Protein AF-A0A2U3QJI5-F1 (afdb_monomer_lite)

Organism: NCBI:txid2016548

Secondary structure (DSSP, 8-state):
----PPPHHHHHHHHHHHHHHHHHTTTSTHHHHHHHHHHHHHHHHHGGGSS-HHHHHHHHHGGG-SSHHHHHHHHHHHHHHTT--HHHHHHHHH--

Foldseek 3Di:
DPPPAQDPVQLVVQLVVLVVVLVVCVVHLLVLLSVLLNLLLCCLHVPCVRDHPVVVVQLCCLCVDPDSSSVSSNQSNVCNVVVHGNVRSVVSSVVD

pLDDT: mean 92.22, std 11.32, range [33.47, 98.38]

Sequence (96 aa):
MTEKSMTEHDFQRNLAAAETLGCIAQNSGQYNFWVGYMRGLRRFHYGEKFGTEEDHSHLIAAYDSTYQAEKMLGIGYRAGLAGQNIHQANFSALQT

Structure (mmCIF, N/CA/C/O backbone):
data_A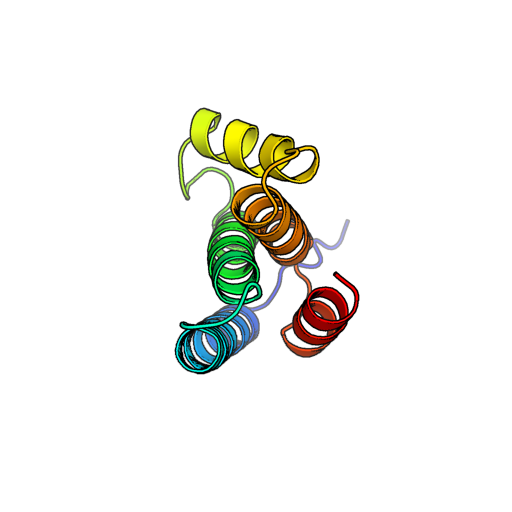F-A0A2U3QJI5-F1
#
_entry.id   AF-A0A2U3QJI5-F1
#
loop_
_atom_site.group_PDB
_atom_site.id
_atom_site.type_symbol
_atom_site.label_atom_id
_atom_site.label_alt_id
_atom_site.label_comp_id
_atom_site.label_asym_id
_atom_site.label_entity_id
_atom_site.label_seq_id
_atom_site.pdbx_PDB_ins_code
_atom_site.Cartn_x
_atom_site.Cartn_y
_atom_site.Cartn_z
_atom_site.occupancy
_atom_site.B_iso_or_equiv
_atom_site.auth_seq_id
_atom_site.auth_comp_id
_atom_site.auth_asym_id
_atom_site.auth_atom_id
_atom_site.pdbx_PDB_model_num
ATOM 1 N N . MET A 1 1 ? -23.455 -9.077 10.533 1.00 33.47 1 MET A N 1
ATOM 2 C CA . MET A 1 1 ? -22.171 -9.285 9.833 1.00 33.47 1 MET A CA 1
ATOM 3 C C . MET A 1 1 ? -21.148 -8.449 10.567 1.00 33.47 1 MET A C 1
ATOM 5 O O . MET A 1 1 ? -21.295 -7.239 10.597 1.00 33.47 1 MET A O 1
ATOM 9 N N . THR A 1 2 ? -20.221 -9.076 11.281 1.00 40.25 2 THR A N 1
ATOM 10 C CA . THR A 1 2 ? -19.203 -8.362 12.056 1.00 40.25 2 THR A CA 1
ATOM 11 C C . THR A 1 2 ? -18.184 -7.818 11.061 1.00 40.25 2 THR A C 1
ATOM 13 O O . THR A 1 2 ? -17.382 -8.585 10.531 1.00 40.25 2 THR A O 1
ATOM 16 N N . GLU A 1 3 ? -18.275 -6.529 10.726 1.00 48.50 3 GLU A N 1
ATOM 17 C CA . GLU A 1 3 ? -17.237 -5.835 9.963 1.00 48.50 3 GLU A CA 1
ATOM 18 C C . GLU A 1 3 ? -15.909 -6.059 10.677 1.00 48.50 3 GLU A C 1
ATOM 20 O O . GLU A 1 3 ? -15.716 -5.648 11.823 1.00 48.50 3 GLU A O 1
ATOM 25 N N . LYS A 1 4 ? -14.989 -6.756 10.014 1.00 58.50 4 LYS A N 1
ATOM 26 C CA . LYS A 1 4 ? -13.617 -6.920 10.484 1.00 58.50 4 LYS A CA 1
ATOM 27 C C . LYS A 1 4 ? -12.876 -5.609 10.202 1.00 58.50 4 LYS A C 1
ATOM 29 O O . LYS A 1 4 ? -11.997 -5.553 9.351 1.00 58.50 4 LYS A O 1
ATOM 34 N N . SER A 1 5 ? -13.307 -4.532 10.851 1.00 71.31 5 SER A N 1
ATOM 35 C CA . SER A 1 5 ? -12.663 -3.231 10.729 1.00 71.31 5 SER A CA 1
ATOM 36 C C . SER A 1 5 ? -11.355 -3.260 11.518 1.00 71.31 5 SER A C 1
ATOM 38 O O . SER A 1 5 ? -11.311 -3.731 12.658 1.00 71.31 5 SER A O 1
ATOM 40 N N . MET A 1 6 ? -10.267 -2.831 10.883 1.00 85.50 6 MET A N 1
ATOM 41 C CA . MET A 1 6 ? -8.964 -2.697 11.531 1.00 85.50 6 MET A CA 1
ATOM 42 C C . MET A 1 6 ? -9.061 -1.610 12.602 1.00 85.50 6 MET A C 1
ATOM 44 O O . MET A 1 6 ? -9.600 -0.536 12.337 1.00 85.50 6 MET A O 1
ATOM 48 N N . THR A 1 7 ? -8.553 -1.876 13.808 1.00 94.25 7 THR A N 1
ATOM 49 C CA . THR A 1 7 ? -8.575 -0.869 14.877 1.00 94.25 7 THR A CA 1
ATOM 50 C C . THR A 1 7 ? -7.742 0.352 14.481 1.00 94.25 7 THR A C 1
ATOM 52 O O . THR A 1 7 ? -6.793 0.229 13.706 1.00 94.25 7 THR A O 1
ATOM 55 N N . GLU A 1 8 ? -8.048 1.522 15.047 1.00 95.00 8 GLU A N 1
ATOM 56 C CA . GLU A 1 8 ? -7.239 2.737 14.846 1.00 95.00 8 GLU A CA 1
ATOM 57 C C . GLU A 1 8 ? -5.760 2.481 15.161 1.00 95.00 8 GLU A C 1
ATOM 59 O O . GLU A 1 8 ? -4.870 2.842 14.398 1.00 95.00 8 GLU A O 1
ATOM 64 N N . HIS A 1 9 ? -5.488 1.776 16.260 1.00 95.75 9 HIS A N 1
ATOM 65 C CA . HIS A 1 9 ? -4.129 1.434 16.660 1.00 95.75 9 HIS A CA 1
ATOM 66 C C . HIS A 1 9 ? -3.426 0.535 15.628 1.00 95.75 9 HIS A C 1
ATOM 68 O O . HIS A 1 9 ? -2.261 0.763 15.297 1.00 95.75 9 HIS A O 1
ATOM 74 N N . ASP A 1 10 ? -4.120 -0.472 15.089 1.00 95.00 10 ASP A N 1
ATOM 75 C CA . ASP A 1 10 ? -3.566 -1.331 14.040 1.00 95.00 10 ASP A CA 1
ATOM 76 C C . ASP A 1 10 ? -3.318 -0.555 12.743 1.00 95.00 10 ASP A C 1
ATOM 78 O O . ASP A 1 10 ? -2.274 -0.752 12.118 1.00 95.00 10 ASP A O 1
ATOM 82 N N . PHE A 1 11 ? -4.237 0.339 12.369 1.00 96.31 11 PHE A N 1
ATOM 83 C CA . PHE A 1 11 ? -4.096 1.226 11.218 1.00 96.31 11 PHE A CA 1
ATOM 84 C C . PHE A 1 11 ? -2.844 2.100 11.347 1.00 96.31 11 PHE A C 1
ATOM 86 O O . PHE A 1 11 ? -1.971 2.037 10.480 1.00 96.31 11 PHE A 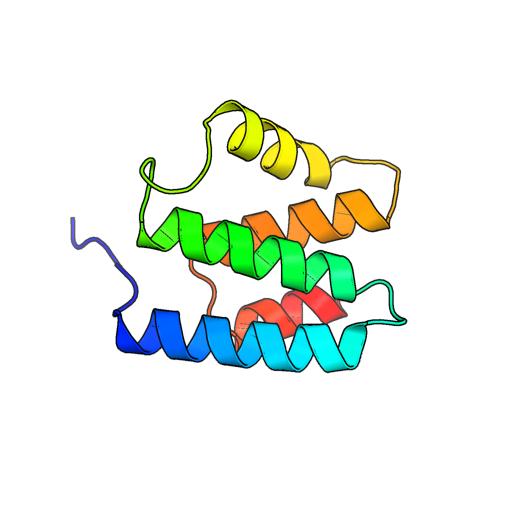O 1
ATOM 93 N N . GLN A 1 12 ? -2.705 2.832 12.456 1.00 97.88 12 GLN A N 1
ATOM 94 C CA . GLN A 1 12 ? -1.557 3.710 12.708 1.00 97.88 12 GLN A CA 1
ATOM 95 C C . GLN A 1 12 ? -0.238 2.931 12.723 1.00 97.88 12 GLN A C 1
ATOM 97 O O . GLN A 1 12 ? 0.733 3.334 12.082 1.00 97.88 12 GLN A O 1
ATOM 102 N N . ARG A 1 13 ? -0.206 1.767 13.387 1.00 97.69 13 ARG A N 1
ATOM 103 C CA . ARG A 1 13 ? 0.981 0.900 13.407 1.00 97.69 13 ARG A CA 1
ATOM 104 C C . ARG A 1 13 ? 1.369 0.438 12.001 1.00 97.69 13 ARG A C 1
ATOM 106 O O . ARG A 1 13 ? 2.543 0.486 11.642 1.00 97.69 13 ARG A O 1
ATOM 113 N N . ASN A 1 14 ? 0.401 -0.037 11.218 1.00 97.75 14 ASN A N 1
ATOM 114 C CA . ASN A 1 14 ? 0.641 -0.519 9.858 1.00 97.75 14 ASN A CA 1
ATOM 115 C C . ASN A 1 14 ? 1.090 0.617 8.928 1.00 97.75 14 ASN A C 1
ATOM 117 O O . ASN A 1 14 ? 1.967 0.398 8.093 1.00 97.75 14 ASN A O 1
ATOM 121 N N . LEU A 1 15 ? 0.526 1.817 9.087 1.00 98.00 15 LEU A N 1
ATOM 122 C CA . LEU A 1 15 ? 0.897 2.995 8.309 1.00 98.00 15 LEU A CA 1
ATOM 123 C C . LEU A 1 15 ? 2.334 3.439 8.622 1.00 98.00 15 LEU A C 1
ATOM 125 O O . LEU A 1 15 ? 3.144 3.536 7.705 1.00 98.00 15 LEU A O 1
ATOM 129 N N . ALA A 1 16 ? 2.682 3.607 9.901 1.00 98.12 16 ALA A N 1
ATOM 130 C CA . ALA A 1 16 ? 4.025 4.021 10.320 1.00 98.12 16 ALA A CA 1
ATOM 131 C C . ALA A 1 16 ? 5.116 3.020 9.893 1.00 98.12 16 ALA A C 1
ATOM 133 O O . ALA A 1 16 ? 6.211 3.396 9.462 1.00 98.12 16 ALA A O 1
ATOM 134 N N . ALA A 1 17 ? 4.817 1.721 9.973 1.00 97.69 17 ALA A N 1
ATOM 135 C CA . ALA A 1 17 ? 5.739 0.692 9.510 1.00 97.69 17 ALA A CA 1
ATOM 136 C C . ALA A 1 17 ? 5.918 0.721 7.981 1.00 97.69 17 ALA A C 1
ATOM 138 O O . ALA A 1 17 ? 7.044 0.593 7.499 1.00 97.69 17 ALA A O 1
ATOM 139 N N . ALA A 1 18 ? 4.843 0.942 7.217 1.00 97.62 18 ALA A N 1
ATOM 140 C CA . ALA A 1 18 ? 4.921 1.081 5.764 1.00 97.62 18 ALA A CA 1
ATOM 141 C C . ALA A 1 18 ? 5.686 2.338 5.329 1.00 97.62 18 ALA A C 1
ATOM 143 O O . ALA A 1 18 ? 6.441 2.274 4.363 1.00 97.62 18 ALA A O 1
ATOM 144 N N . GLU A 1 19 ? 5.556 3.451 6.055 1.00 97.69 19 GLU A N 1
ATOM 145 C CA . GLU A 1 19 ? 6.372 4.652 5.831 1.00 97.69 19 GLU A CA 1
ATOM 146 C C . GLU A 1 19 ? 7.861 4.345 6.026 1.00 97.69 19 GLU A C 1
ATOM 148 O O . GLU A 1 19 ? 8.683 4.662 5.166 1.00 97.69 19 GLU A O 1
ATOM 153 N N . THR A 1 20 ? 8.207 3.642 7.109 1.00 97.25 20 THR A N 1
ATOM 154 C CA . THR A 1 20 ? 9.592 3.233 7.392 1.00 97.25 20 THR A CA 1
ATOM 155 C C . THR A 1 20 ? 10.149 2.317 6.299 1.00 97.25 20 THR A C 1
ATOM 157 O O . THR A 1 20 ? 11.247 2.553 5.791 1.00 97.25 20 THR A O 1
ATOM 160 N N . LEU A 1 21 ? 9.393 1.293 5.893 1.00 96.06 21 LEU A N 1
ATOM 161 C CA . LEU A 1 21 ? 9.804 0.368 4.832 1.00 96.06 21 LEU A CA 1
ATOM 162 C C . LEU A 1 21 ? 9.891 1.062 3.469 1.00 96.06 21 LEU A C 1
ATOM 164 O O . LEU A 1 21 ? 10.830 0.809 2.718 1.00 96.06 21 LEU A O 1
ATOM 168 N N . GLY A 1 22 ? 8.977 1.988 3.176 1.00 95.94 22 GLY A N 1
ATOM 169 C CA . GLY A 1 22 ? 9.029 2.834 1.987 1.00 95.94 22 GLY A CA 1
ATOM 170 C C . GLY A 1 22 ? 10.299 3.684 1.938 1.00 95.94 22 GLY A C 1
ATOM 171 O O . GLY A 1 22 ? 10.955 3.732 0.900 1.00 95.94 22 GLY A O 1
ATOM 172 N N . CYS A 1 23 ? 10.700 4.291 3.060 1.00 95.06 23 CYS A N 1
ATOM 173 C CA . CYS A 1 23 ? 11.961 5.032 3.168 1.00 95.06 23 CYS A CA 1
ATOM 174 C C . CYS A 1 23 ? 13.185 4.149 2.886 1.00 95.06 23 CYS A C 1
ATOM 176 O O . CYS A 1 23 ? 14.075 4.557 2.143 1.00 95.06 23 CYS A O 1
ATOM 178 N N . ILE A 1 24 ? 13.215 2.926 3.421 1.00 93.94 24 ILE A N 1
ATOM 179 C CA . ILE A 1 24 ? 14.299 1.962 3.162 1.00 93.94 24 ILE A CA 1
ATOM 180 C C . ILE A 1 24 ? 14.307 1.530 1.685 1.00 93.94 24 ILE A C 1
ATOM 182 O O . ILE A 1 24 ? 15.367 1.352 1.086 1.00 93.94 24 ILE A O 1
ATOM 186 N N . ALA A 1 25 ? 13.128 1.397 1.078 1.00 91.56 25 ALA A N 1
ATOM 187 C CA . ALA A 1 25 ? 12.946 0.914 -0.283 1.00 91.56 25 ALA A CA 1
ATOM 188 C C . ALA A 1 25 ? 13.108 1.985 -1.378 1.00 91.56 25 ALA A C 1
ATOM 190 O O . ALA A 1 25 ? 12.957 1.626 -2.545 1.00 91.56 25 ALA A O 1
ATOM 191 N N . GLN A 1 26 ? 13.413 3.253 -1.056 1.00 85.06 26 GLN A N 1
ATOM 192 C CA . GLN A 1 26 ? 13.386 4.404 -1.987 1.00 85.06 26 GLN A CA 1
ATOM 193 C C . GLN A 1 26 ? 14.107 4.188 -3.329 1.00 85.06 26 GLN A C 1
ATOM 195 O O . GLN A 1 26 ? 13.650 4.690 -4.350 1.00 85.06 26 GLN A O 1
ATOM 200 N N . ASN A 1 27 ? 15.197 3.417 -3.347 1.00 81.50 27 ASN A N 1
ATOM 201 C CA . ASN A 1 27 ? 15.977 3.135 -4.561 1.00 81.50 27 ASN A CA 1
ATOM 202 C C . ASN A 1 27 ? 15.688 1.750 -5.168 1.00 81.50 27 ASN A C 1
ATOM 204 O O . ASN A 1 27 ? 16.471 1.235 -5.963 1.00 81.50 27 ASN A O 1
ATOM 208 N N . SER A 1 28 ? 14.581 1.122 -4.774 1.00 83.94 28 SER A N 1
ATOM 209 C CA . SER A 1 28 ? 14.162 -0.201 -5.233 1.00 83.94 28 SER A CA 1
ATOM 210 C C . SER A 1 28 ? 12.764 -0.158 -5.851 1.00 83.94 28 SER A C 1
ATOM 212 O O . SER A 1 28 ? 11.952 0.717 -5.545 1.00 83.94 28 SER A O 1
ATOM 214 N N . GLY A 1 29 ? 12.438 -1.166 -6.665 1.00 77.06 29 GLY A N 1
ATOM 215 C CA . GLY A 1 29 ? 11.096 -1.322 -7.241 1.00 77.06 29 GLY A CA 1
ATOM 216 C C . GLY A 1 29 ? 9.973 -1.467 -6.201 1.00 77.06 29 GLY A C 1
ATOM 217 O O . GLY A 1 29 ? 8.807 -1.267 -6.535 1.00 77.06 29 GLY A O 1
ATOM 218 N N . GLN A 1 30 ? 10.311 -1.749 -4.937 1.00 90.94 30 GLN A N 1
ATOM 219 C CA . GLN A 1 30 ? 9.353 -1.899 -3.840 1.00 90.94 30 GLN A CA 1
ATOM 220 C C . GLN A 1 30 ? 8.869 -0.564 -3.262 1.00 90.94 30 GLN A C 1
ATOM 222 O O . GLN A 1 30 ? 7.857 -0.549 -2.565 1.00 90.94 30 GLN A O 1
ATOM 227 N N . TYR A 1 31 ? 9.525 0.565 -3.562 1.00 95.69 31 TYR A N 1
ATOM 228 C CA . TYR A 1 31 ? 9.048 1.878 -3.110 1.00 95.69 31 TYR A CA 1
ATOM 229 C C . TYR A 1 31 ? 7.586 2.113 -3.515 1.00 95.69 31 TYR A C 1
ATOM 231 O O . TYR A 1 31 ? 6.743 2.449 -2.682 1.00 95.69 31 TYR A O 1
ATOM 239 N N . ASN A 1 32 ? 7.263 1.839 -4.782 1.00 96.88 32 ASN A N 1
ATOM 240 C CA . ASN A 1 32 ? 5.914 2.029 -5.313 1.00 96.88 32 ASN A CA 1
ATOM 241 C C . ASN A 1 32 ? 4.891 1.090 -4.667 1.00 96.88 32 ASN A C 1
ATOM 243 O O . ASN A 1 32 ? 3.751 1.499 -4.453 1.00 96.88 32 ASN A O 1
ATOM 247 N N . PHE A 1 33 ? 5.298 -0.124 -4.281 1.00 97.50 33 PHE A N 1
ATOM 248 C CA . PHE A 1 33 ? 4.440 -1.016 -3.502 1.00 97.50 33 PHE A CA 1
ATOM 249 C C . PHE A 1 33 ? 4.033 -0.366 -2.180 1.00 97.50 33 PHE A C 1
ATOM 251 O O . PHE A 1 33 ? 2.846 -0.306 -1.868 1.00 97.50 33 PHE A O 1
ATOM 258 N N . TRP A 1 34 ? 4.986 0.176 -1.418 1.00 97.88 34 TRP A N 1
ATOM 259 C CA . TRP A 1 34 ? 4.681 0.791 -0.125 1.00 97.88 34 TRP A CA 1
ATOM 260 C C . TRP A 1 34 ? 3.825 2.050 -0.268 1.00 97.88 34 TRP A C 1
ATOM 262 O O . TRP A 1 34 ? 2.884 2.236 0.504 1.00 97.88 34 TRP A O 1
ATOM 272 N N . VAL A 1 35 ? 4.063 2.862 -1.304 1.00 97.62 35 VAL A N 1
ATOM 273 C CA . VAL A 1 35 ? 3.185 3.993 -1.655 1.00 97.62 35 VAL A CA 1
ATOM 274 C C . VAL A 1 35 ? 1.755 3.516 -1.916 1.00 97.62 35 VAL A C 1
ATOM 276 O O . VAL A 1 35 ? 0.802 4.076 -1.367 1.00 97.62 35 VAL A O 1
ATOM 279 N N . GLY A 1 36 ? 1.598 2.455 -2.708 1.00 97.62 36 GLY A N 1
ATOM 280 C CA . GLY A 1 36 ? 0.304 1.848 -3.005 1.00 97.62 36 GLY A CA 1
ATOM 281 C C . GLY A 1 36 ? -0.382 1.345 -1.743 1.00 97.62 36 GLY A C 1
ATOM 282 O O . GLY A 1 36 ? -1.518 1.726 -1.464 1.00 97.62 36 GLY A O 1
ATOM 283 N N . TYR A 1 37 ? 0.332 0.556 -0.940 1.00 98.38 37 TYR A N 1
ATOM 284 C CA . TYR A 1 37 ? -0.162 -0.023 0.306 1.00 98.38 37 TYR A CA 1
ATOM 285 C C . TYR A 1 37 ? -0.682 1.037 1.269 1.00 98.38 37 TYR A C 1
ATOM 287 O O . TYR A 1 37 ? -1.800 0.909 1.762 1.00 98.38 37 TYR A O 1
ATOM 295 N N . MET A 1 38 ? 0.054 2.132 1.471 1.00 98.31 38 MET A N 1
ATOM 296 C CA . MET A 1 38 ? -0.408 3.231 2.321 1.00 98.31 38 MET A CA 1
ATOM 297 C C . MET A 1 38 ? -1.693 3.883 1.790 1.00 98.31 38 MET A C 1
ATOM 299 O O . MET A 1 38 ? -2.602 4.165 2.573 1.00 98.31 38 MET A O 1
ATOM 303 N N . ARG A 1 39 ? -1.813 4.103 0.470 1.00 97.94 39 ARG A N 1
ATOM 304 C CA . ARG A 1 39 ? -3.050 4.639 -0.139 1.00 97.94 39 ARG A CA 1
ATOM 305 C C . ARG A 1 39 ? -4.222 3.667 0.022 1.00 97.94 39 ARG A C 1
ATOM 307 O O . ARG A 1 39 ? -5.322 4.103 0.358 1.00 97.94 39 ARG A O 1
ATOM 314 N N . GLY A 1 40 ? -3.988 2.371 -0.178 1.00 97.69 40 GLY A N 1
ATOM 315 C CA . GLY A 1 40 ? -4.995 1.322 -0.018 1.00 97.69 40 GLY A CA 1
ATOM 316 C C . GLY A 1 40 ? -5.472 1.201 1.425 1.00 97.69 40 GLY A C 1
ATOM 317 O O . GLY A 1 40 ? -6.671 1.169 1.676 1.00 97.69 40 GLY A O 1
ATOM 318 N N . LEU A 1 41 ? -4.540 1.229 2.378 1.00 97.69 41 LEU A N 1
ATOM 319 C CA . LEU A 1 41 ? -4.828 1.138 3.805 1.00 97.69 41 LEU A CA 1
ATOM 320 C C . LEU A 1 41 ? -5.650 2.341 4.297 1.00 97.69 41 LEU A C 1
ATOM 322 O O . LEU A 1 41 ? -6.603 2.176 5.055 1.00 97.69 41 LEU A O 1
ATOM 326 N N . ARG A 1 42 ? -5.331 3.553 3.819 1.00 97.25 42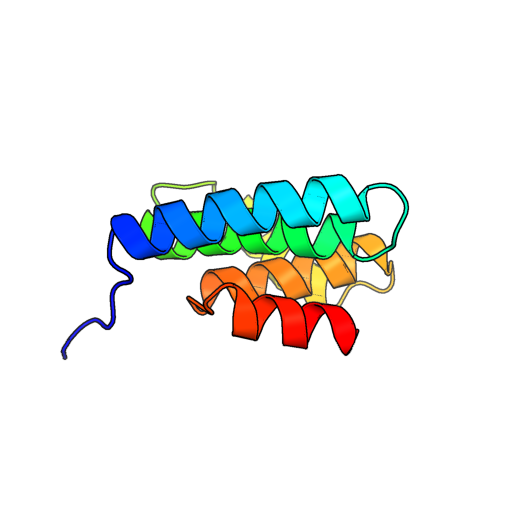 ARG A N 1
ATOM 327 C CA . ARG A 1 42 ? -6.126 4.763 4.096 1.00 97.25 42 ARG A CA 1
ATOM 328 C C . ARG A 1 42 ? -7.533 4.668 3.504 1.00 97.25 42 ARG A C 1
ATOM 330 O O . ARG A 1 42 ? -8.485 5.040 4.183 1.00 97.25 42 ARG A O 1
ATOM 337 N N . ARG A 1 43 ? -7.684 4.135 2.284 1.00 96.69 43 ARG A N 1
ATOM 338 C CA . ARG A 1 43 ? -9.004 3.893 1.672 1.00 96.69 43 ARG A CA 1
ATOM 339 C C . ARG A 1 43 ? -9.797 2.825 2.431 1.00 96.69 43 ARG A C 1
ATOM 341 O O . ARG A 1 43 ? -10.986 3.014 2.635 1.00 96.69 43 ARG A O 1
ATOM 348 N N . PHE A 1 44 ? -9.157 1.747 2.883 1.00 95.56 44 PHE A N 1
ATOM 349 C CA . PHE A 1 44 ? -9.797 0.723 3.714 1.00 95.56 44 PHE A CA 1
ATOM 350 C C . PHE A 1 44 ? -10.324 1.311 5.030 1.00 95.56 44 PHE A C 1
ATOM 352 O O . PHE A 1 44 ? -11.447 1.025 5.427 1.00 95.56 44 PHE A O 1
ATOM 359 N N . HIS A 1 45 ? -9.528 2.156 5.690 1.00 95.12 45 HIS A N 1
ATOM 360 C CA . HIS A 1 45 ? -9.866 2.690 7.006 1.00 95.12 45 HIS A CA 1
ATOM 361 C C . HIS A 1 45 ? -10.872 3.859 6.958 1.00 95.12 45 HIS A C 1
ATOM 363 O O . HIS A 1 45 ? -11.824 3.885 7.733 1.00 95.12 45 HIS A O 1
ATOM 369 N N . TYR A 1 46 ? -10.700 4.819 6.043 1.00 93.88 46 TYR A N 1
ATOM 370 C CA . TYR A 1 46 ? -11.583 5.992 5.936 1.00 93.88 46 TYR A CA 1
ATOM 371 C C . TYR A 1 46 ? -12.737 5.820 4.936 1.00 93.88 46 TYR A C 1
ATOM 373 O O . TYR A 1 46 ? -13.630 6.673 4.878 1.00 93.88 46 TYR A O 1
ATOM 381 N N . GLY A 1 47 ? -12.730 4.745 4.146 1.00 92.19 47 GLY A N 1
ATOM 382 C CA . GLY A 1 47 ? -13.700 4.512 3.080 1.00 92.19 47 GLY A CA 1
ATOM 383 C C . GLY A 1 47 ? -13.643 5.593 1.999 1.00 92.19 47 GLY A C 1
ATOM 384 O O . GLY A 1 47 ? -12.598 6.187 1.727 1.00 92.19 47 GLY A O 1
ATOM 385 N N . GLU A 1 48 ? -14.800 5.896 1.415 1.00 92.19 48 GLU A N 1
ATOM 386 C CA . GLU A 1 48 ? -14.965 6.886 0.339 1.00 92.19 48 GLU A CA 1
ATOM 387 C C . GLU A 1 48 ? -14.543 8.314 0.717 1.00 92.19 48 GLU A C 1
ATOM 389 O O . GLU A 1 48 ? -14.349 9.151 -0.159 1.00 92.19 48 GLU A O 1
ATOM 394 N N . LYS A 1 49 ? -14.336 8.602 2.010 1.00 92.38 49 LYS A N 1
ATOM 395 C CA . LYS A 1 49 ? -13.829 9.903 2.472 1.00 92.38 49 LYS A CA 1
ATOM 396 C C . LYS A 1 49 ? -12.366 10.148 2.091 1.00 92.38 49 LYS A C 1
ATOM 398 O O . LYS A 1 49 ? -11.914 11.289 2.165 1.00 92.38 49 LYS A O 1
ATOM 403 N N . PHE A 1 50 ? -11.611 9.104 1.738 1.00 92.19 50 PHE A N 1
ATOM 404 C CA . PHE A 1 50 ? -10.210 9.222 1.341 1.00 92.19 50 PHE A CA 1
ATOM 405 C C . PHE A 1 50 ? -10.025 9.018 -0.166 1.00 92.19 50 PHE A C 1
ATOM 407 O O . PHE A 1 50 ? -10.248 7.921 -0.684 1.00 92.19 50 PHE A O 1
ATOM 414 N N . GLY A 1 51 ? -9.530 10.059 -0.842 1.00 92.81 51 GLY A N 1
ATOM 415 C CA . GLY A 1 51 ? -9.316 10.069 -2.293 1.00 92.81 51 GLY A CA 1
ATOM 416 C C . GLY A 1 51 ? -10.620 10.143 -3.090 1.00 92.81 51 GLY A C 1
ATOM 417 O O . GLY A 1 51 ? -11.709 10.030 -2.530 1.00 92.81 51 GLY A O 1
ATOM 418 N N . THR A 1 52 ? -10.508 10.340 -4.402 1.00 96.25 52 THR A N 1
ATOM 419 C CA . THR A 1 52 ? -11.671 10.318 -5.300 1.00 96.25 52 THR A CA 1
ATOM 420 C C . THR A 1 52 ? -11.923 8.913 -5.849 1.00 96.25 52 THR A C 1
ATOM 422 O O . THR A 1 52 ? -11.086 8.013 -5.718 1.00 96.25 52 THR A O 1
ATOM 425 N N . GLU A 1 53 ? -13.087 8.704 -6.458 1.00 96.31 53 GLU A N 1
ATOM 426 C CA . GLU A 1 53 ? -13.409 7.424 -7.095 1.00 96.31 53 GLU A CA 1
ATOM 427 C C . GLU A 1 53 ? -12.570 7.184 -8.359 1.00 96.31 53 GLU A C 1
ATOM 429 O O . GLU A 1 53 ? -12.197 6.052 -8.673 1.00 96.31 53 GLU A O 1
ATOM 434 N N . GLU A 1 54 ? -12.189 8.258 -9.050 1.00 96.56 54 GLU A N 1
ATOM 435 C CA . GLU A 1 54 ? -11.272 8.214 -10.187 1.00 96.56 54 GLU A CA 1
ATOM 436 C C . GLU A 1 54 ? -9.875 7.762 -9.744 1.00 96.56 54 GLU A C 1
ATOM 438 O O . GLU A 1 54 ? -9.282 6.888 -10.378 1.00 96.56 54 GLU A O 1
ATOM 443 N N . ASP A 1 55 ? -9.377 8.292 -8.621 1.00 94.88 55 ASP A N 1
ATOM 444 C CA . ASP A 1 55 ? -8.116 7.860 -8.010 1.00 94.88 55 ASP A CA 1
ATOM 445 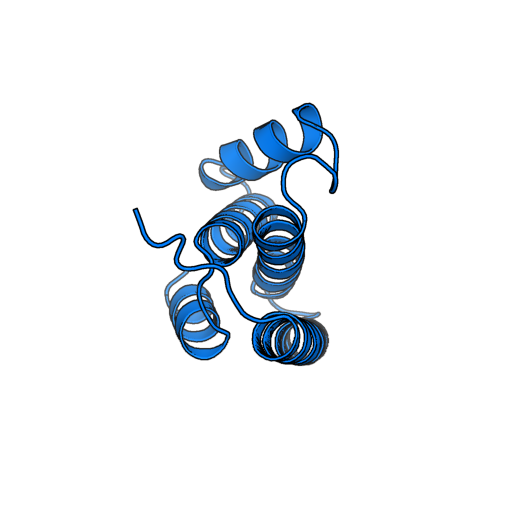C C . ASP A 1 55 ? -8.157 6.376 -7.628 1.00 94.88 55 ASP A C 1
ATOM 447 O O . ASP A 1 55 ? -7.206 5.635 -7.891 1.00 94.88 55 ASP A O 1
ATOM 451 N N . HIS A 1 56 ? -9.257 5.933 -7.008 1.00 96.69 56 HIS A N 1
ATOM 452 C CA . HIS A 1 56 ? -9.469 4.528 -6.663 1.00 96.69 56 HIS A CA 1
ATOM 453 C C . HIS A 1 56 ? -9.412 3.643 -7.913 1.00 96.69 56 HIS A C 1
ATOM 455 O O . HIS A 1 56 ? -8.630 2.691 -7.966 1.00 96.69 56 HIS A O 1
ATOM 461 N N . SER A 1 57 ? -10.183 4.002 -8.938 1.00 96.81 57 SER A N 1
ATOM 462 C CA . SER A 1 57 ? -10.261 3.268 -10.202 1.00 96.81 57 SER A CA 1
ATOM 463 C C . SER A 1 57 ? -8.901 3.183 -10.896 1.00 96.81 57 SER A C 1
ATOM 465 O O . SER A 1 57 ? -8.493 2.105 -11.335 1.00 96.81 57 SER A O 1
ATOM 467 N N . HIS A 1 58 ? -8.156 4.291 -10.936 1.00 96.81 58 HIS A N 1
ATOM 468 C CA . HIS A 1 58 ? -6.811 4.331 -11.506 1.00 96.81 58 HIS A CA 1
ATOM 469 C C . HIS A 1 58 ? -5.844 3.397 -10.762 1.00 96.81 58 HIS A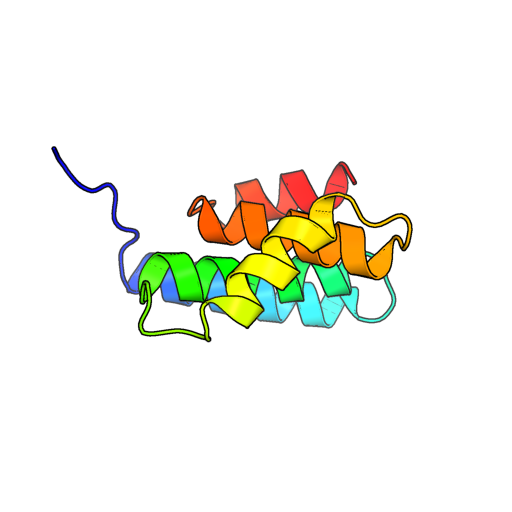 C 1
ATOM 471 O O . HIS A 1 58 ? -5.127 2.616 -11.387 1.00 96.81 58 HIS A O 1
ATOM 477 N N . LEU A 1 59 ? -5.858 3.411 -9.426 1.00 96.88 59 LEU A N 1
ATOM 478 C CA . LEU A 1 59 ? -5.001 2.548 -8.606 1.00 96.88 59 LEU A CA 1
ATOM 479 C C . LEU A 1 59 ? -5.366 1.061 -8.707 1.00 96.88 59 LEU A C 1
ATOM 481 O O . LEU A 1 59 ? -4.478 0.209 -8.666 1.00 96.88 59 LEU A O 1
ATOM 485 N N . ILE A 1 60 ? -6.651 0.731 -8.860 1.00 96.88 60 ILE A N 1
ATOM 486 C CA . ILE A 1 60 ? -7.098 -0.648 -9.096 1.00 96.88 60 ILE A CA 1
ATOM 487 C C . ILE A 1 60 ? -6.614 -1.163 -10.452 1.00 96.88 60 ILE A C 1
ATOM 489 O O . ILE A 1 60 ? -6.161 -2.313 -10.528 1.00 96.88 60 ILE A O 1
ATOM 493 N N . ALA A 1 61 ? -6.694 -0.326 -11.490 1.00 97.31 61 ALA A N 1
ATOM 494 C CA . ALA A 1 61 ? -6.255 -0.652 -12.845 1.00 97.31 61 ALA A CA 1
ATOM 495 C C . ALA A 1 61 ? -4.727 -0.759 -12.961 1.00 97.31 61 ALA A C 1
ATOM 497 O O . ALA A 1 61 ? -4.227 -1.551 -13.757 1.00 97.31 61 ALA A O 1
ATOM 498 N N . ALA A 1 62 ? -3.976 -0.025 -12.131 1.00 96.62 62 ALA A N 1
ATOM 499 C CA . ALA A 1 62 ? -2.514 -0.045 -12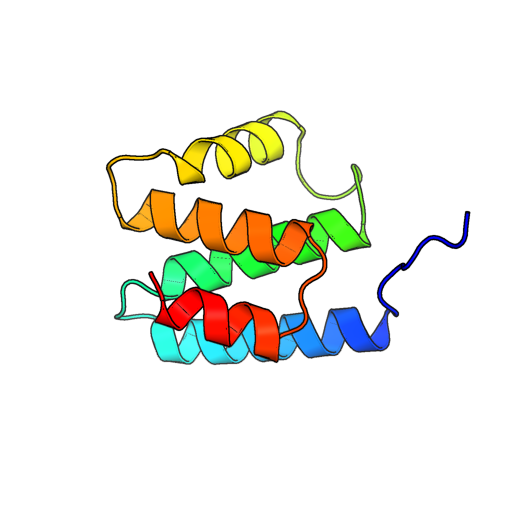.140 1.00 96.62 62 ALA A CA 1
ATOM 500 C C . ALA A 1 62 ? -1.922 -1.457 -11.947 1.00 96.62 62 ALA A C 1
ATOM 502 O O . ALA A 1 62 ? -0.845 -1.733 -12.462 1.00 96.62 62 ALA A O 1
ATOM 503 N N . TYR A 1 63 ? -2.641 -2.376 -11.284 1.00 94.06 63 TYR A N 1
ATOM 504 C CA . TYR A 1 63 ? -2.248 -3.786 -11.125 1.00 94.06 63 TYR A CA 1
ATOM 505 C C . TYR A 1 63 ? -1.974 -4.506 -12.460 1.00 94.06 63 TYR A C 1
ATOM 507 O O . TYR A 1 63 ? -1.094 -5.365 -12.522 1.00 94.06 63 TYR A O 1
ATOM 515 N N . ASP A 1 64 ? -2.699 -4.141 -13.518 1.00 95.19 64 ASP A N 1
ATOM 516 C CA . ASP A 1 64 ? -2.576 -4.742 -14.850 1.00 95.19 64 ASP A CA 1
ATOM 517 C C . ASP A 1 64 ? -1.608 -3.962 -15.762 1.00 95.19 64 ASP A C 1
ATOM 519 O O . ASP A 1 64 ? -1.465 -4.283 -16.943 1.00 95.19 64 ASP A O 1
ATOM 523 N N . SER A 1 65 ? -0.918 -2.942 -15.234 1.00 96.19 65 SER A N 1
ATOM 524 C CA . SER A 1 65 ? 0.038 -2.149 -16.009 1.00 96.19 65 SER A CA 1
ATOM 525 C C . SER A 1 65 ? 1.236 -2.985 -16.465 1.00 96.19 65 SER A C 1
ATOM 527 O O . SER A 1 65 ? 1.758 -3.846 -15.750 1.00 96.19 65 SER A O 1
ATOM 529 N N . THR A 1 66 ? 1.724 -2.683 -17.668 1.00 96.19 66 THR A N 1
ATOM 530 C CA . THR A 1 66 ? 2.984 -3.218 -18.198 1.00 96.19 66 THR A CA 1
ATOM 531 C C . THR A 1 66 ? 4.208 -2.526 -17.601 1.00 96.19 66 THR A C 1
ATOM 533 O O . THR A 1 66 ? 5.317 -3.049 -17.698 1.00 96.19 66 THR A O 1
ATOM 536 N N . TYR A 1 67 ? 4.035 -1.349 -16.992 1.00 94.56 67 TYR A N 1
ATOM 537 C CA . TYR A 1 67 ? 5.113 -0.625 -16.330 1.00 94.56 67 TYR A CA 1
ATOM 538 C C . TYR A 1 67 ? 5.267 -1.125 -14.896 1.00 94.56 67 TYR A C 1
ATOM 540 O O . TYR A 1 67 ? 4.368 -0.965 -14.072 1.00 94.56 67 TYR A O 1
ATOM 548 N N . GLN A 1 68 ? 6.434 -1.691 -14.572 1.00 93.25 68 GLN A N 1
ATOM 549 C CA . GLN A 1 68 ? 6.676 -2.326 -13.271 1.00 93.25 68 GLN A CA 1
ATOM 550 C C . GLN A 1 68 ? 6.374 -1.395 -12.087 1.00 93.25 68 GLN A C 1
ATOM 552 O O . GLN A 1 68 ? 5.805 -1.832 -11.094 1.00 93.25 68 GLN A O 1
ATOM 557 N N . ALA A 1 69 ? 6.713 -0.108 -12.188 1.00 94.12 69 ALA A N 1
ATOM 558 C CA . ALA A 1 69 ? 6.442 0.869 -11.134 1.00 94.12 69 ALA A CA 1
ATOM 559 C C . ALA A 1 69 ? 4.939 1.011 -10.830 1.00 94.12 69 ALA A C 1
ATOM 561 O O . ALA A 1 69 ? 4.534 0.955 -9.669 1.00 94.12 69 ALA A O 1
ATOM 562 N N . GLU A 1 70 ? 4.116 1.144 -11.870 1.00 95.69 70 GLU A N 1
ATOM 563 C CA . GLU A 1 70 ? 2.658 1.250 -11.752 1.00 95.69 70 GLU A CA 1
ATOM 564 C C . GLU A 1 70 ? 2.040 -0.070 -11.291 1.00 95.69 70 GLU A C 1
ATOM 566 O O . GLU A 1 70 ? 1.189 -0.085 -10.403 1.00 95.69 70 GLU A O 1
ATOM 571 N N . LYS A 1 71 ? 2.535 -1.194 -11.815 1.00 96.06 71 LYS A N 1
ATOM 572 C CA . LYS A 1 71 ? 2.121 -2.526 -11.377 1.00 96.06 71 LYS A CA 1
ATOM 573 C C . LYS A 1 71 ? 2.338 -2.723 -9.881 1.00 96.06 71 LYS A C 1
ATOM 575 O O . LYS A 1 71 ? 1.418 -3.125 -9.171 1.00 96.06 71 LYS A O 1
ATOM 580 N N . MET A 1 72 ? 3.524 -2.374 -9.383 1.00 96.50 72 MET A N 1
ATOM 581 C CA . MET A 1 72 ? 3.845 -2.437 -7.955 1.00 96.50 72 MET A CA 1
ATOM 582 C C . MET A 1 72 ? 2.953 -1.513 -7.125 1.00 96.50 72 MET A C 1
ATOM 584 O O . MET A 1 72 ? 2.483 -1.923 -6.064 1.00 96.50 72 MET A O 1
ATOM 588 N N . LEU A 1 73 ? 2.657 -0.310 -7.627 1.00 97.06 73 LEU A N 1
ATOM 589 C CA . LEU A 1 73 ? 1.703 0.607 -7.002 1.00 97.06 73 LEU A CA 1
ATOM 590 C C . LEU A 1 73 ? 0.313 -0.033 -6.861 1.00 97.06 73 LEU A C 1
ATOM 592 O O . LEU A 1 73 ? -0.266 0.002 -5.776 1.00 97.06 73 LEU A O 1
ATOM 596 N N . GLY A 1 74 ? -0.198 -0.666 -7.918 1.00 97.25 74 GLY A N 1
ATOM 597 C CA . GLY A 1 74 ? -1.489 -1.356 -7.897 1.00 97.25 74 GLY A CA 1
ATOM 598 C C . GLY A 1 74 ? -1.513 -2.582 -6.980 1.00 97.25 74 GLY A C 1
ATOM 599 O O . GLY A 1 74 ? -2.478 -2.786 -6.241 1.00 97.25 74 GLY A O 1
ATOM 600 N N . ILE A 1 75 ? -0.439 -3.380 -6.964 1.00 97.06 75 ILE A N 1
ATOM 601 C CA . ILE A 1 75 ? -0.304 -4.538 -6.064 1.00 97.06 75 ILE A CA 1
ATOM 602 C C . ILE A 1 75 ? -0.314 -4.083 -4.601 1.00 97.06 75 ILE A C 1
ATOM 604 O O . ILE A 1 75 ? -1.099 -4.599 -3.801 1.00 97.06 75 ILE A O 1
ATOM 608 N N . GLY A 1 76 ? 0.489 -3.071 -4.268 1.00 97.75 76 GLY A N 1
ATOM 609 C CA . GLY A 1 76 ? 0.489 -2.463 -2.942 1.00 97.75 76 GLY A CA 1
ATOM 610 C C . GLY A 1 76 ? -0.890 -1.933 -2.566 1.00 97.75 76 GLY A C 1
ATOM 611 O O . GLY A 1 76 ? -1.406 -2.249 -1.495 1.00 97.75 76 GLY A O 1
ATOM 612 N N . TYR A 1 77 ? -1.533 -1.189 -3.471 1.00 98.19 77 TYR A N 1
ATOM 613 C CA . TYR A 1 77 ? -2.867 -0.638 -3.249 1.00 98.19 77 TYR A CA 1
ATOM 614 C C . TYR A 1 77 ? -3.895 -1.708 -2.895 1.00 98.19 77 TYR A C 1
ATOM 616 O O . TYR A 1 77 ? -4.599 -1.572 -1.895 1.00 98.19 77 TYR A O 1
ATOM 624 N N . ARG A 1 78 ? -3.941 -2.807 -3.655 1.00 97.56 78 ARG A N 1
ATOM 625 C CA . ARG A 1 78 ? -4.845 -3.930 -3.376 1.00 97.56 78 ARG A CA 1
ATOM 626 C C . ARG A 1 78 ? -4.547 -4.595 -2.032 1.00 97.56 78 ARG A C 1
ATOM 628 O O . ARG A 1 78 ? -5.487 -4.925 -1.314 1.00 97.56 78 ARG A O 1
ATOM 635 N N . ALA A 1 79 ? -3.274 -4.749 -1.661 1.00 97.44 79 ALA A N 1
ATOM 636 C CA . ALA A 1 79 ? -2.891 -5.294 -0.357 1.00 97.44 79 ALA A CA 1
ATOM 637 C C . ALA A 1 79 ? -3.402 -4.417 0.801 1.00 97.44 79 ALA A C 1
ATOM 639 O O . ALA A 1 79 ? -4.019 -4.926 1.738 1.00 97.44 79 ALA A O 1
ATOM 640 N N . GLY A 1 80 ? -3.209 -3.098 0.709 1.00 97.38 80 GLY A N 1
ATOM 641 C CA . GLY A 1 80 ? -3.703 -2.152 1.711 1.00 97.38 80 GLY A CA 1
ATOM 642 C C . GLY A 1 80 ? -5.231 -2.094 1.761 1.00 97.38 80 GLY A C 1
ATOM 643 O O . GLY A 1 80 ? -5.815 -2.113 2.842 1.00 97.38 80 GLY A O 1
ATOM 644 N N . LEU A 1 81 ? -5.885 -2.091 0.595 1.00 97.06 81 LEU A N 1
ATOM 645 C CA . LEU A 1 81 ? -7.345 -2.065 0.473 1.00 97.06 81 LEU A CA 1
ATOM 646 C C . LEU A 1 81 ? -8.003 -3.336 1.030 1.00 97.06 81 LEU A C 1
ATOM 648 O O . LEU A 1 81 ? -9.110 -3.277 1.550 1.00 97.06 81 LEU A O 1
ATOM 652 N N . ALA A 1 82 ? -7.319 -4.480 0.961 1.00 95.75 82 ALA A N 1
ATOM 653 C CA . ALA A 1 82 ? -7.766 -5.726 1.579 1.00 95.75 82 ALA A CA 1
ATOM 654 C C . ALA A 1 82 ? -7.582 -5.750 3.112 1.00 95.75 82 ALA A C 1
ATOM 656 O O . ALA A 1 82 ? -7.900 -6.756 3.748 1.00 95.75 82 ALA A O 1
ATOM 657 N N . GLY A 1 83 ? -7.038 -4.683 3.709 1.00 95.44 83 GLY A N 1
ATOM 658 C CA . GLY A 1 83 ? -6.776 -4.603 5.144 1.00 95.44 83 GLY A CA 1
ATOM 659 C C . GLY A 1 83 ? -5.672 -5.555 5.609 1.00 95.44 83 GLY A C 1
ATOM 660 O O . GLY A 1 83 ? -5.681 -5.983 6.766 1.00 95.44 83 GLY A O 1
ATOM 661 N N . GLN A 1 84 ? -4.735 -5.922 4.726 1.00 96.44 84 GLN A N 1
ATOM 662 C CA . GLN A 1 84 ? -3.577 -6.721 5.125 1.00 96.44 84 GLN A CA 1
ATOM 663 C C . GLN A 1 84 ? -2.768 -5.971 6.184 1.00 96.44 84 GLN A C 1
ATOM 665 O O . GLN A 1 84 ? -2.590 -4.759 6.095 1.00 96.44 84 GLN A O 1
ATOM 670 N N . ASN A 1 85 ? -2.269 -6.688 7.191 1.00 96.25 85 ASN A N 1
ATOM 671 C CA . ASN A 1 85 ? -1.316 -6.104 8.130 1.00 96.25 85 ASN A CA 1
ATOM 672 C C . ASN A 1 85 ? 0.084 -6.010 7.507 1.00 96.25 85 ASN A C 1
ATOM 674 O O . ASN A 1 85 ? 0.363 -6.600 6.460 1.00 96.25 85 ASN A O 1
ATOM 678 N N . ILE A 1 86 ? 0.995 -5.322 8.197 1.00 96.19 86 ILE A N 1
ATOM 679 C CA . ILE A 1 86 ? 2.340 -5.071 7.676 1.00 96.19 86 ILE A CA 1
ATOM 680 C C . ILE A 1 86 ? 3.123 -6.345 7.322 1.00 96.19 86 ILE A C 1
ATOM 682 O O . ILE A 1 86 ? 3.853 -6.357 6.335 1.00 96.19 86 ILE A O 1
ATOM 686 N N . HIS A 1 87 ? 2.958 -7.441 8.069 1.00 95.56 87 HIS A N 1
ATOM 687 C CA . HIS A 1 87 ? 3.679 -8.688 7.799 1.00 95.56 87 HIS A CA 1
ATOM 688 C C . HIS A 1 87 ? 3.175 -9.370 6.523 1.00 95.56 87 HIS A C 1
ATOM 690 O O . HIS A 1 87 ? 3.974 -9.870 5.732 1.00 95.56 87 HIS A O 1
ATOM 696 N N . GLN A 1 88 ? 1.859 -9.352 6.300 1.00 96.38 88 GLN A N 1
ATOM 697 C CA . GLN A 1 88 ? 1.233 -9.877 5.083 1.00 96.38 88 GLN A CA 1
ATOM 698 C C . GLN A 1 88 ? 1.606 -9.036 3.854 1.00 96.38 88 GLN A C 1
ATOM 700 O O . GLN A 1 88 ? 1.955 -9.583 2.805 1.00 96.38 88 GLN A O 1
ATOM 705 N N . ALA A 1 89 ? 1.598 -7.711 4.005 1.00 94.88 89 ALA A N 1
ATOM 706 C CA . ALA A 1 89 ? 1.996 -6.790 2.950 1.00 94.88 89 ALA A CA 1
ATOM 707 C C . ALA A 1 89 ? 3.479 -6.949 2.592 1.00 94.88 89 ALA A C 1
ATOM 709 O O . ALA A 1 89 ? 3.818 -7.044 1.417 1.00 94.88 89 ALA A O 1
ATOM 710 N N . ASN A 1 90 ? 4.358 -7.070 3.592 1.00 93.75 90 ASN A N 1
ATOM 711 C CA . ASN A 1 90 ? 5.788 -7.273 3.368 1.00 93.75 90 ASN A CA 1
ATOM 712 C C . ASN A 1 90 ? 6.075 -8.590 2.640 1.00 93.75 90 ASN A C 1
ATOM 714 O O . ASN A 1 90 ? 6.909 -8.627 1.743 1.00 93.75 90 ASN A O 1
ATOM 718 N N . PHE A 1 91 ? 5.361 -9.666 2.980 1.00 92.62 91 PHE A N 1
ATOM 719 C CA . PHE A 1 91 ? 5.472 -10.917 2.234 1.00 92.62 91 PHE A CA 1
ATOM 720 C C . PHE A 1 91 ? 5.046 -10.743 0.769 1.00 92.62 91 PHE A C 1
ATOM 722 O O . PHE A 1 91 ? 5.737 -11.220 -0.126 1.00 92.62 91 PHE A O 1
ATOM 729 N N . SER A 1 92 ? 3.957 -10.009 0.519 1.00 89.94 92 SER A N 1
ATOM 730 C CA . SER A 1 92 ? 3.478 -9.717 -0.839 1.00 89.94 92 SER A CA 1
ATOM 731 C C . SER A 1 92 ? 4.486 -8.893 -1.648 1.00 89.94 92 SER A C 1
ATOM 733 O O . SER A 1 92 ? 4.717 -9.203 -2.810 1.00 89.94 92 SER A O 1
ATOM 735 N N . ALA A 1 93 ? 5.137 -7.905 -1.025 1.00 86.25 93 ALA A N 1
ATOM 736 C CA . ALA A 1 93 ? 6.155 -7.060 -1.656 1.00 86.25 93 ALA A CA 1
ATOM 737 C C . ALA A 1 93 ? 7.411 -7.826 -2.110 1.00 86.25 93 ALA A C 1
ATOM 739 O O . ALA A 1 93 ? 8.133 -7.364 -2.990 1.00 86.25 93 ALA A O 1
ATOM 740 N N . LEU A 1 94 ? 7.702 -8.971 -1.483 1.00 85.19 94 LEU A N 1
ATOM 741 C CA . LEU A 1 94 ? 8.876 -9.799 -1.780 1.00 85.19 94 LEU A CA 1
ATOM 742 C C . LEU A 1 94 ? 8.623 -10.850 -2.872 1.00 85.19 94 LEU A C 1
ATOM 744 O O . LEU A 1 94 ? 9.578 -11.445 -3.361 1.00 85.19 94 LEU A O 1
ATOM 748 N N . GLN A 1 95 ? 7.362 -11.107 -3.232 1.00 79.62 95 GLN A N 1
ATOM 749 C CA . GLN A 1 95 ? 6.969 -12.106 -4.242 1.00 79.62 95 GLN A CA 1
ATOM 750 C C . GLN A 1 95 ? 6.750 -11.498 -5.641 1.00 79.62 95 GLN A C 1
ATOM 752 O O . GLN A 1 95 ? 6.376 -12.210 -6.572 1.00 79.62 95 GLN A O 1
ATOM 757 N N . THR A 1 96 ? 6.943 -10.186 -5.777 1.00 70.12 96 THR A N 1
ATOM 758 C CA . THR A 1 96 ? 6.642 -9.368 -6.965 1.00 70.12 96 THR A CA 1
ATOM 759 C C . THR A 1 96 ? 7.890 -8.729 -7.540 1.00 70.12 96 THR A C 1
ATOM 761 O O . THR A 1 96 ? 7.995 -8.673 -8.785 1.00 70.12 96 THR A O 1
#

Radius of gyration: 12.57 Å; chains: 1; bounding box: 38×22×35 Å